Protein AF-A0A7C8A5T4-F1 (afdb_monomer_lite)

Secondary structure (DSSP, 8-state):
-----------PPPPGGG-SS--S-S-HHHHHHH--HHHHGGGS---TTS---HHIIIIITGGGSTTTTSPP-

Foldseek 3Di:
DDDDPDDDDDDDDDDQVPDPDHDPCDDPVVCVVPDDPVVVVVVAPADPVRDDDPCCRVQVVCCVDPCVVPDDD

Structure (mmCIF, N/CA/C/O backbone):
data_AF-A0A7C8A5T4-F1
#
_entry.id   AF-A0A7C8A5T4-F1
#
loop_
_atom_site.group_PDB
_atom_site.id
_atom_site.type_symbol
_atom_site.label_atom_id
_atom_site.label_alt_id
_atom_site.label_comp_id
_atom_site.label_asym_id
_atom_site.label_entity_id
_atom_site.label_seq_id
_atom_site.pdbx_PDB_ins_code
_atom_site.Cartn_x
_atom_site.Cartn_y
_atom_site.Cartn_z
_atom_site.occupancy
_atom_site.B_iso_or_equiv
_atom_site.auth_seq_id
_atom_site.auth_comp_id
_atom_site.auth_asym_id
_atom_site.auth_atom_id
_atom_site.pdbx_PDB_model_num
ATOM 1 N N . MET A 1 1 ? -21.913 32.151 7.812 1.00 44.00 1 MET A N 1
ATOM 2 C CA . MET A 1 1 ? -23.103 31.427 7.317 1.00 44.00 1 MET A CA 1
ATOM 3 C C . MET A 1 1 ? -23.028 30.008 7.865 1.00 44.00 1 MET A C 1
ATOM 5 O O . MET A 1 1 ? -22.113 29.289 7.492 1.00 44.00 1 MET A O 1
ATOM 9 N N . LYS A 1 2 ? -23.869 29.646 8.842 1.00 47.84 2 LYS A N 1
ATOM 10 C CA . LYS A 1 2 ? -23.974 28.259 9.329 1.00 47.84 2 LYS A CA 1
ATOM 11 C C . LYS A 1 2 ? -24.851 27.520 8.320 1.00 47.84 2 LYS A C 1
ATOM 13 O O . LYS A 1 2 ? -26.007 27.891 8.180 1.00 47.84 2 LYS A O 1
ATOM 18 N N . GLY A 1 3 ? -24.276 26.580 7.574 1.00 55.88 3 GLY A N 1
ATOM 19 C CA . GLY A 1 3 ? -25.043 25.724 6.671 1.00 55.88 3 GLY A CA 1
ATOM 20 C C . GLY A 1 3 ? -25.998 24.849 7.476 1.00 55.88 3 GLY A C 1
ATOM 21 O O . GLY A 1 3 ? -25.599 24.295 8.505 1.00 55.88 3 GLY A O 1
ATOM 22 N N . ASP A 1 4 ? -27.246 24.768 7.028 1.00 66.00 4 ASP A N 1
ATOM 23 C CA . ASP A 1 4 ? -28.250 23.878 7.596 1.00 66.00 4 ASP A CA 1
ATOM 24 C C . ASP A 1 4 ? -27.719 22.439 7.583 1.00 66.00 4 ASP A C 1
ATOM 26 O O . ASP A 1 4 ? -27.279 21.920 6.554 1.00 66.00 4 ASP A O 1
ATOM 30 N N . LYS A 1 5 ? -27.701 21.794 8.754 1.00 69.25 5 LYS A N 1
ATOM 31 C CA . LYS A 1 5 ? -27.352 20.375 8.861 1.00 69.25 5 LYS A CA 1
ATOM 32 C C . LYS A 1 5 ? -28.466 19.579 8.188 1.00 69.25 5 LYS A C 1
ATOM 34 O O . LYS A 1 5 ? -29.563 19.504 8.731 1.00 69.25 5 LYS A O 1
ATOM 39 N N . MET A 1 6 ? -28.179 18.975 7.036 1.00 72.31 6 MET A N 1
ATOM 40 C CA . MET A 1 6 ? -29.081 17.981 6.460 1.00 72.31 6 MET A CA 1
ATOM 41 C C . MET A 1 6 ? -29.193 16.795 7.420 1.00 72.31 6 MET A C 1
ATOM 43 O O . MET A 1 6 ? -28.192 16.165 7.765 1.00 72.31 6 MET A O 1
ATOM 47 N N . GLU A 1 7 ? -30.413 16.528 7.871 1.00 80.56 7 GLU A N 1
ATOM 48 C CA . GLU A 1 7 ? -30.732 15.395 8.726 1.00 80.56 7 GLU A CA 1
ATOM 49 C C . GLU A 1 7 ? -30.729 14.128 7.862 1.00 80.56 7 GLU A C 1
ATOM 51 O O . GLU A 1 7 ? -31.546 13.973 6.955 1.00 80.56 7 GLU A O 1
ATOM 56 N N . TYR A 1 8 ? -29.763 13.238 8.087 1.00 83.75 8 TYR A N 1
ATOM 57 C CA . TYR A 1 8 ? -29.711 11.932 7.436 1.00 83.75 8 TYR A CA 1
ATOM 58 C C . TYR A 1 8 ? -29.602 10.839 8.490 1.00 83.75 8 TYR A C 1
ATOM 60 O O . TYR A 1 8 ? -28.953 11.018 9.520 1.00 83.75 8 TYR A O 1
ATOM 68 N N . ASN A 1 9 ? -30.212 9.689 8.208 1.00 86.44 9 ASN A N 1
ATOM 69 C CA . ASN A 1 9 ? -30.089 8.497 9.039 1.00 86.44 9 ASN A CA 1
ATOM 70 C C . ASN A 1 9 ? -28.745 7.813 8.743 1.00 86.44 9 ASN A C 1
ATOM 72 O O . ASN A 1 9 ? -28.577 7.285 7.640 1.00 86.44 9 ASN A O 1
ATOM 76 N N . PRO A 1 10 ? -27.773 7.801 9.674 1.00 86.94 10 PRO A N 1
ATOM 77 C CA . PRO A 1 10 ? -26.476 7.188 9.420 1.00 86.94 10 PRO A CA 1
ATOM 78 C C . PRO A 1 10 ? -26.613 5.669 9.302 1.00 86.94 10 PRO A C 1
ATOM 80 O O . PRO A 1 10 ? -27.247 5.030 10.146 1.00 86.94 10 PRO A O 1
ATOM 83 N N . ILE A 1 11 ? -25.971 5.076 8.294 1.00 86.75 11 ILE A N 1
ATOM 84 C CA . ILE A 1 11 ? -25.816 3.621 8.221 1.00 86.75 11 ILE A CA 1
ATOM 85 C C . ILE A 1 11 ? -24.852 3.212 9.336 1.00 86.75 11 ILE A C 1
ATOM 87 O O . ILE A 1 11 ? -23.655 3.498 9.274 1.00 86.75 11 ILE A O 1
ATOM 91 N N . LYS A 1 12 ? -25.381 2.553 10.367 1.00 85.81 12 LYS A N 1
ATOM 92 C CA . LYS A 1 12 ? -24.571 1.989 11.448 1.00 85.81 12 LYS 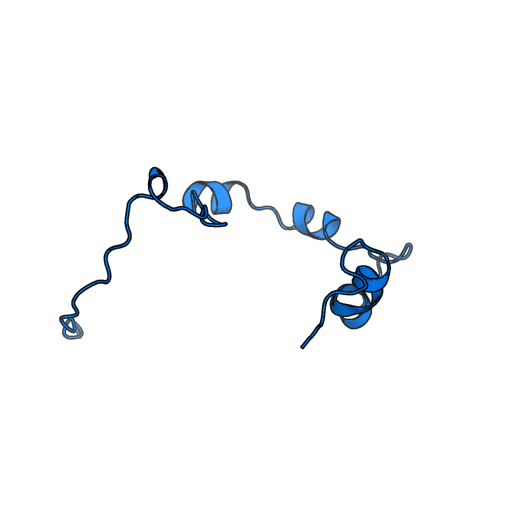A CA 1
ATOM 93 C C . LYS A 1 12 ? -23.957 0.678 10.971 1.00 85.81 12 LYS A C 1
ATOM 95 O O . LYS A 1 12 ? -24.665 -0.183 10.456 1.00 85.81 12 LYS A O 1
ATOM 100 N N . LYS A 1 13 ? -22.643 0.547 11.128 1.00 84.44 13 LYS A N 1
ATOM 101 C CA . LYS A 1 13 ? -21.928 -0.711 10.905 1.00 84.44 13 LYS A CA 1
ATOM 102 C C . LYS A 1 13 ? -21.816 -1.452 12.233 1.00 84.44 13 LYS A C 1
ATOM 104 O O . LYS A 1 13 ? -21.728 -0.817 13.281 1.00 84.44 13 LYS A O 1
ATOM 109 N N . GLU A 1 14 ? -21.837 -2.777 12.166 1.00 88.88 14 GLU A N 1
ATOM 110 C CA . GLU A 1 14 ? -21.526 -3.619 13.320 1.00 88.88 14 GLU A CA 1
ATOM 111 C C . GLU A 1 14 ? -20.078 -3.405 13.773 1.00 88.88 14 GLU A C 1
ATOM 113 O O . GLU A 1 14 ? -19.226 -2.965 12.996 1.00 88.88 14 GLU A O 1
ATOM 118 N N . GLU A 1 15 ? -19.810 -3.752 15.030 1.00 91.12 15 GLU A N 1
ATOM 119 C CA . GLU A 1 15 ? -18.457 -3.783 15.584 1.00 91.12 15 GLU A CA 1
ATOM 120 C C . GLU A 1 15 ? -17.522 -4.608 14.698 1.00 91.12 15 GLU A C 1
ATOM 122 O O . GLU A 1 15 ? -17.896 -5.681 14.216 1.00 91.12 15 GLU A O 1
ATOM 127 N N . VAL A 1 16 ? -16.280 -4.145 14.534 1.00 91.19 16 VAL A N 1
ATOM 128 C CA . VAL A 1 16 ? -15.273 -4.807 13.684 1.00 91.19 16 VAL A CA 1
ATOM 129 C C . VAL A 1 16 ? -15.091 -6.278 14.075 1.00 91.19 16 VAL A C 1
ATOM 131 O O . VAL A 1 16 ? -14.990 -7.141 13.209 1.00 91.19 16 VAL A O 1
ATOM 134 N N . SER A 1 17 ? -15.151 -6.586 15.375 1.00 92.19 17 SER A N 1
ATOM 135 C CA . SER A 1 17 ? -15.044 -7.948 15.919 1.00 92.19 17 SER A CA 1
ATOM 136 C C . SER A 1 17 ? -16.165 -8.901 15.488 1.00 92.19 17 SER A C 1
ATOM 138 O O . SER A 1 17 ? -16.022 -10.114 15.628 1.00 92.19 17 SER A O 1
ATOM 140 N N . LYS A 1 18 ? -17.279 -8.370 14.978 1.00 94.06 18 LYS A N 1
ATOM 141 C CA . LYS A 1 18 ? -18.427 -9.137 14.478 1.00 94.06 18 LYS A CA 1
ATOM 142 C C . LYS A 1 18 ? -18.452 -9.234 12.952 1.00 94.06 18 LYS A C 1
ATOM 144 O O . LYS A 1 18 ? -19.347 -9.878 12.405 1.00 94.06 18 LYS A O 1
ATOM 149 N N . MET A 1 19 ? -17.519 -8.587 12.253 1.00 92.38 19 MET A N 1
ATOM 150 C CA . MET A 1 19 ? -17.451 -8.637 10.795 1.00 92.38 19 MET A CA 1
ATOM 151 C C . MET A 1 19 ? -16.835 -9.962 10.337 1.00 92.38 19 MET A C 1
ATOM 153 O O . MET A 1 19 ? -15.817 -10.402 10.861 1.00 92.38 19 MET A O 1
ATOM 157 N N . SER A 1 20 ? -17.432 -10.590 9.322 1.00 93.81 20 SER A N 1
ATOM 158 C CA . SER A 1 20 ? -16.878 -11.805 8.705 1.00 93.81 20 SER A CA 1
ATOM 159 C C . SER A 1 20 ? -15.588 -11.541 7.924 1.00 93.81 20 SER A C 1
ATOM 161 O O . SER A 1 20 ? -14.775 -12.445 7.750 1.00 93.81 20 SER A O 1
ATOM 163 N N . VAL A 1 21 ? -15.405 -10.305 7.455 1.00 93.56 21 VAL A N 1
ATOM 164 C CA . VAL A 1 21 ? -14.203 -9.830 6.771 1.00 93.56 21 VAL A CA 1
ATOM 165 C C . VAL A 1 21 ? -13.699 -8.603 7.511 1.00 93.56 21 VAL A C 1
ATOM 167 O O . VAL A 1 21 ? -14.433 -7.629 7.682 1.00 93.56 21 VAL A O 1
ATOM 170 N N . MET A 1 22 ? -12.442 -8.659 7.940 1.00 93.94 22 MET A N 1
ATOM 171 C CA . MET A 1 22 ? -11.799 -7.540 8.614 1.00 93.94 22 MET A CA 1
ATOM 172 C C . MET A 1 22 ? -11.598 -6.372 7.639 1.00 93.94 22 MET A C 1
ATOM 174 O O . MET A 1 22 ? -11.197 -6.595 6.494 1.00 93.94 22 MET A O 1
ATOM 178 N N . PRO A 1 23 ? -11.839 -5.123 8.067 1.00 92.38 23 PRO A N 1
ATOM 179 C CA . PRO A 1 23 ? -11.444 -3.955 7.295 1.00 92.38 23 PRO A CA 1
ATOM 180 C C . PRO A 1 23 ? -9.928 -3.924 7.073 1.00 92.38 23 PRO A C 1
ATOM 182 O O . PRO A 1 23 ? -9.156 -4.261 7.967 1.00 92.38 23 PRO A O 1
ATOM 185 N N . ASN A 1 24 ? -9.500 -3.438 5.908 1.00 94.50 24 ASN A N 1
ATOM 186 C CA . ASN A 1 24 ? -8.074 -3.240 5.615 1.00 94.50 24 ASN A CA 1
ATOM 187 C C . ASN A 1 24 ? -7.446 -2.101 6.441 1.00 94.50 24 ASN A C 1
ATOM 189 O O . ASN A 1 24 ? -6.229 -2.027 6.558 1.00 94.50 24 ASN A O 1
ATOM 193 N N . LEU A 1 25 ? -8.273 -1.208 6.996 1.00 93.44 25 LEU A N 1
ATOM 194 C CA . LEU A 1 25 ? -7.864 -0.085 7.834 1.00 93.44 25 LEU A CA 1
ATOM 195 C C . LEU A 1 25 ? -8.571 -0.200 9.186 1.00 93.44 25 LEU A C 1
ATOM 197 O O . LEU A 1 25 ? -9.780 0.015 9.270 1.00 93.44 25 LEU A O 1
ATOM 201 N N . LEU A 1 26 ? -7.816 -0.581 10.215 1.00 92.75 26 LEU A N 1
ATOM 202 C CA . LEU A 1 26 ? -8.345 -0.867 11.554 1.00 92.75 26 LEU A CA 1
ATOM 203 C C . LEU A 1 26 ? -8.197 0.310 12.516 1.00 92.75 26 LEU A C 1
ATOM 205 O O . LEU A 1 26 ? -9.090 0.556 13.319 1.00 92.75 26 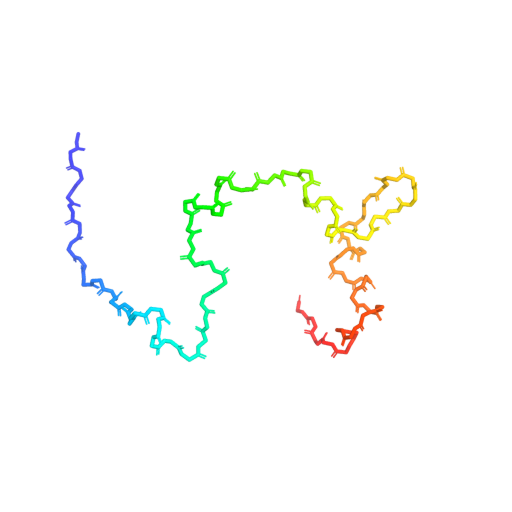LEU A O 1
ATOM 209 N N . ASP A 1 27 ? -7.078 1.021 12.418 1.00 94.56 27 ASP A N 1
ATOM 210 C CA . ASP A 1 27 ? -6.729 2.150 13.273 1.00 94.56 27 ASP A CA 1
ATOM 211 C C . ASP A 1 27 ? -6.165 3.249 12.377 1.00 94.56 27 ASP A C 1
ATOM 213 O O . ASP A 1 27 ? -5.068 3.119 11.824 1.00 94.56 27 ASP A O 1
ATOM 217 N N . TYR A 1 28 ? -6.970 4.281 12.144 1.00 94.31 28 TYR A N 1
ATOM 218 C CA . TYR A 1 28 ? -6.611 5.350 11.224 1.00 94.31 28 TYR A CA 1
ATOM 219 C C . TYR A 1 28 ? -5.485 6.208 11.795 1.00 94.31 28 TYR A C 1
ATOM 221 O O . TYR A 1 28 ? -4.513 6.485 11.093 1.00 94.31 28 TYR A O 1
ATOM 229 N N . GLU A 1 29 ? -5.602 6.587 13.064 1.00 97.50 29 GLU A N 1
ATOM 230 C CA . GLU A 1 29 ? -4.655 7.434 13.777 1.00 97.50 29 GLU A CA 1
ATOM 231 C C . GLU A 1 29 ? -3.268 6.795 13.800 1.00 97.50 29 GLU A C 1
ATOM 233 O O . GLU A 1 29 ? -2.292 7.418 13.380 1.00 97.50 29 GLU A O 1
ATOM 238 N N . LYS A 1 30 ? -3.187 5.520 14.185 1.00 97.62 30 LYS A N 1
ATOM 239 C CA . LYS A 1 30 ? -1.928 4.777 14.182 1.00 97.62 30 LYS A CA 1
ATOM 240 C C . LYS A 1 30 ? -1.365 4.603 12.773 1.00 97.62 30 LYS A C 1
ATOM 242 O O . LYS A 1 30 ? -0.175 4.806 12.558 1.00 97.62 30 LYS A O 1
ATOM 247 N N . THR A 1 31 ? -2.206 4.251 11.795 1.00 96.31 31 THR A N 1
ATOM 248 C CA . THR A 1 31 ? -1.757 4.092 10.398 1.00 96.31 31 THR A CA 1
ATOM 249 C C . THR A 1 31 ? -1.164 5.393 9.860 1.00 96.31 31 THR A C 1
ATOM 251 O O . THR A 1 31 ? -0.150 5.368 9.166 1.00 96.31 31 THR A O 1
ATOM 254 N N . MET A 1 32 ? -1.772 6.533 10.195 1.00 96.94 32 MET A N 1
ATOM 255 C CA . MET A 1 32 ? -1.257 7.852 9.841 1.00 96.94 32 MET A CA 1
ATOM 256 C C . MET A 1 32 ? 0.083 8.141 10.536 1.00 96.94 32 MET A C 1
ATOM 258 O O . MET A 1 32 ? 1.009 8.620 9.883 1.00 96.94 32 MET A O 1
ATOM 262 N N . GLU A 1 33 ? 0.197 7.851 11.833 1.00 98.00 33 GLU A N 1
ATOM 263 C CA . GLU A 1 33 ? 1.418 8.076 12.617 1.00 98.00 33 GLU A CA 1
ATOM 264 C C . GLU A 1 33 ? 2.604 7.236 12.111 1.00 98.00 33 GLU A C 1
ATOM 266 O O . GLU A 1 33 ? 3.730 7.739 11.999 1.00 98.00 33 GLU A O 1
ATOM 271 N N . ASP A 1 34 ? 2.343 5.981 11.746 1.00 96.75 34 ASP A N 1
ATOM 272 C CA . ASP A 1 34 ? 3.350 5.008 11.318 1.00 96.75 34 ASP A CA 1
ATOM 273 C C . ASP A 1 34 ? 3.756 5.166 9.837 1.00 96.75 34 ASP A C 1
ATOM 275 O O . ASP A 1 34 ? 4.804 4.667 9.421 1.00 96.75 34 ASP A O 1
ATOM 279 N N . PHE A 1 35 ? 2.966 5.871 9.019 1.00 95.69 35 PHE A N 1
ATOM 280 C CA . PHE A 1 35 ? 3.189 5.977 7.574 1.00 95.69 35 PHE A CA 1
ATOM 281 C C . PHE A 1 35 ? 4.497 6.700 7.212 1.00 95.69 35 PHE A C 1
ATOM 283 O O . PHE A 1 35 ? 4.770 7.808 7.680 1.00 95.69 35 PHE A O 1
ATOM 290 N N . ARG A 1 36 ? 5.291 6.120 6.303 1.00 96.12 36 ARG A N 1
ATOM 291 C CA . ARG A 1 36 ? 6.527 6.719 5.766 1.00 96.12 36 ARG A CA 1
ATOM 292 C C . ARG A 1 36 ? 6.598 6.527 4.253 1.00 96.12 36 ARG A C 1
ATOM 294 O O . ARG A 1 36 ? 6.402 5.414 3.766 1.00 96.12 36 ARG A O 1
ATOM 301 N N . TRP A 1 37 ? 6.929 7.582 3.508 1.00 92.62 37 TRP A N 1
ATOM 302 C CA . TRP A 1 37 ? 7.055 7.513 2.044 1.00 92.62 37 TRP A CA 1
ATOM 303 C C . TRP A 1 37 ? 8.189 6.586 1.601 1.00 92.62 37 TRP A C 1
ATOM 305 O O . TRP A 1 37 ? 8.075 5.893 0.595 1.00 92.62 37 TRP A O 1
ATOM 315 N N . GLU A 1 38 ? 9.251 6.505 2.393 1.00 92.62 38 GLU A N 1
ATOM 316 C CA . GLU A 1 38 ? 10.404 5.638 2.165 1.00 92.62 38 GLU A CA 1
ATOM 317 C C . GLU A 1 38 ? 10.057 4.149 2.300 1.00 92.62 38 GLU A C 1
ATOM 319 O O . GLU A 1 38 ? 10.797 3.298 1.814 1.00 92.62 38 GLU A O 1
ATOM 324 N N . ALA A 1 39 ? 8.947 3.807 2.963 1.00 92.75 39 ALA A N 1
ATOM 325 C CA . ALA A 1 39 ? 8.463 2.431 3.005 1.00 92.75 39 ALA A CA 1
ATOM 326 C C . ALA A 1 39 ? 7.803 2.028 1.678 1.00 92.75 39 ALA A C 1
ATOM 328 O O . ALA A 1 39 ? 7.953 0.888 1.253 1.00 92.75 39 ALA A O 1
ATOM 329 N N . ILE A 1 40 ? 7.141 2.970 0.998 1.00 90.69 40 ILE A N 1
ATOM 330 C CA . ILE A 1 40 ? 6.399 2.717 -0.244 1.00 90.69 40 ILE A CA 1
ATOM 331 C C . ILE A 1 40 ? 7.324 2.336 -1.402 1.00 90.69 40 ILE A C 1
ATOM 333 O O . ILE A 1 40 ? 6.930 1.554 -2.261 1.00 90.69 40 ILE A O 1
ATOM 337 N N . SER A 1 41 ? 8.570 2.821 -1.425 1.00 88.31 41 SER A N 1
ATOM 338 C CA . SER A 1 41 ? 9.524 2.445 -2.478 1.00 88.31 41 SER A CA 1
ATOM 339 C C . SER A 1 41 ? 9.801 0.939 -2.529 1.00 88.31 41 SER A C 1
ATOM 341 O O . SER A 1 41 ? 10.071 0.420 -3.605 1.00 88.31 41 SER A O 1
ATOM 343 N N . LYS A 1 42 ? 9.673 0.234 -1.395 1.00 89.81 42 LYS A N 1
ATOM 344 C CA . LYS A 1 42 ? 9.877 -1.219 -1.283 1.00 89.81 42 LYS A CA 1
ATOM 345 C C . LYS A 1 42 ? 8.748 -2.048 -1.9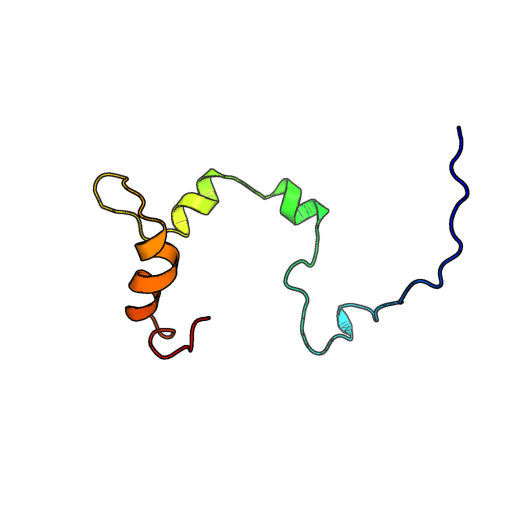01 1.00 89.81 42 LYS A C 1
ATOM 347 O O . LYS A 1 42 ? 8.914 -3.249 -2.067 1.00 89.81 42 LYS A O 1
ATOM 352 N N . GLU A 1 43 ? 7.614 -1.422 -2.206 1.00 91.38 43 GLU A N 1
ATOM 353 C CA . GLU A 1 43 ? 6.433 -2.069 -2.795 1.00 91.38 43 GLU A CA 1
ATOM 354 C C . GLU A 1 43 ? 6.462 -2.077 -4.336 1.00 91.38 43 GLU A C 1
ATOM 356 O O . GLU A 1 43 ? 5.547 -2.592 -4.989 1.00 91.38 43 GLU A O 1
ATOM 361 N N . PHE A 1 44 ? 7.486 -1.463 -4.931 1.00 91.19 44 PHE A N 1
ATOM 362 C CA . PHE A 1 44 ? 7.719 -1.451 -6.371 1.00 91.19 44 PHE A CA 1
ATOM 363 C C . PHE A 1 44 ? 8.833 -2.429 -6.725 1.00 91.19 44 PHE A C 1
ATOM 365 O O . PHE A 1 44 ? 9.797 -2.560 -5.972 1.00 91.19 44 PHE A O 1
ATOM 372 N N . ASP A 1 45 ? 8.718 -3.068 -7.889 1.00 91.38 45 ASP A N 1
ATOM 373 C CA . ASP A 1 45 ? 9.798 -3.917 -8.398 1.00 91.38 45 ASP A CA 1
ATOM 374 C C . ASP A 1 45 ? 11.012 -3.049 -8.771 1.00 91.38 45 ASP A C 1
ATOM 376 O O . ASP A 1 45 ? 12.133 -3.436 -8.455 1.00 91.38 45 ASP A O 1
ATOM 380 N N . GLN A 1 46 ? 10.775 -1.857 -9.348 1.00 83.19 46 GLN A N 1
ATOM 381 C CA . GLN A 1 46 ? 11.791 -0.893 -9.811 1.00 83.19 46 GLN A CA 1
ATOM 382 C C . GLN A 1 46 ? 12.820 -1.503 -10.788 1.00 83.19 46 GLN A C 1
ATOM 384 O O . GLN A 1 46 ? 12.992 -2.714 -10.909 1.00 83.19 46 GLN A O 1
ATOM 389 N N . PHE A 1 47 ? 13.501 -0.660 -11.560 1.00 82.81 47 PHE A N 1
ATOM 390 C CA . PHE A 1 47 ? 14.638 -1.105 -12.373 1.00 82.81 47 PHE A CA 1
ATOM 391 C C . PHE A 1 47 ? 15.957 -0.831 -11.644 1.00 82.81 47 PHE A C 1
ATOM 393 O O . PHE A 1 47 ? 16.029 0.063 -10.801 1.00 82.81 47 PHE A O 1
ATOM 400 N N . ASP A 1 48 ? 17.013 -1.578 -11.984 1.00 83.81 48 ASP A N 1
ATOM 401 C CA . ASP A 1 48 ? 18.332 -1.479 -11.333 1.00 83.81 48 ASP A CA 1
ATOM 402 C C . ASP A 1 48 ? 18.949 -0.065 -11.403 1.00 83.81 48 ASP A C 1
ATOM 404 O O . ASP A 1 48 ? 19.811 0.288 -10.599 1.00 83.81 48 ASP A O 1
ATOM 408 N N . ASP A 1 49 ? 18.507 0.759 -12.356 1.00 88.94 49 ASP A N 1
ATOM 409 C CA . ASP A 1 49 ? 18.918 2.154 -12.536 1.00 88.94 49 ASP A CA 1
ATOM 410 C C . ASP A 1 49 ? 18.073 3.165 -11.732 1.00 88.94 49 ASP A C 1
ATOM 412 O O . ASP A 1 49 ? 18.289 4.375 -11.829 1.00 88.94 49 ASP A O 1
ATOM 416 N N . GLY A 1 50 ? 17.120 2.685 -10.928 1.00 84.12 50 GLY A N 1
ATOM 417 C CA . GLY A 1 50 ? 16.168 3.499 -10.172 1.00 84.12 50 GLY A CA 1
ATOM 418 C C . GLY A 1 50 ? 14.977 3.996 -10.996 1.00 84.12 50 GLY A C 1
ATOM 419 O O . GLY A 1 50 ? 14.184 4.802 -10.502 1.00 84.12 50 GLY A O 1
ATOM 420 N N . GLY A 1 51 ? 14.835 3.548 -12.246 1.00 90.19 51 GLY A N 1
ATOM 421 C CA . GLY A 1 51 ? 13.695 3.862 -13.095 1.00 90.19 51 GLY A CA 1
ATOM 422 C C . GLY A 1 51 ? 12.394 3.220 -12.606 1.00 90.19 51 GLY A C 1
ATOM 423 O O . GLY A 1 51 ? 12.383 2.132 -12.028 1.00 90.19 51 GLY A O 1
ATOM 424 N N . LEU A 1 52 ? 11.271 3.880 -12.900 1.00 92.19 52 LEU A N 1
ATOM 425 C CA . LEU A 1 52 ? 9.927 3.359 -12.660 1.00 92.19 52 LEU A CA 1
ATOM 426 C C . LEU A 1 52 ? 9.104 3.455 -13.943 1.00 92.19 52 LEU A C 1
ATOM 428 O O . LEU A 1 52 ? 9.051 4.507 -14.583 1.00 92.19 52 LEU A O 1
ATOM 432 N N . ASN A 1 53 ? 8.419 2.372 -14.302 1.00 94.81 53 ASN A N 1
ATOM 433 C CA . ASN A 1 53 ? 7.461 2.369 -15.398 1.00 94.81 53 ASN A CA 1
ATOM 434 C C . ASN A 1 53 ? 6.081 1.978 -14.868 1.00 94.81 53 ASN A C 1
ATOM 436 O O . ASN A 1 53 ? 5.878 0.870 -14.384 1.00 94.81 53 ASN A O 1
ATOM 440 N N . ILE A 1 54 ? 5.123 2.896 -14.989 1.00 94.62 54 ILE A N 1
ATOM 441 C CA . ILE A 1 54 ? 3.773 2.722 -14.442 1.00 94.62 54 ILE A CA 1
ATOM 442 C C . ILE A 1 54 ? 3.054 1.522 -15.078 1.00 94.62 54 ILE A C 1
ATOM 444 O O . ILE A 1 54 ? 2.384 0.778 -14.369 1.00 94.62 54 ILE A O 1
ATOM 448 N N . ALA A 1 55 ? 3.195 1.306 -16.390 1.00 94.94 55 ALA A N 1
ATOM 449 C CA . ALA A 1 55 ? 2.547 0.180 -17.064 1.00 94.94 55 ALA A CA 1
ATOM 450 C C . ALA A 1 55 ? 3.119 -1.159 -16.579 1.00 94.94 55 ALA A C 1
ATOM 452 O O . ALA A 1 55 ? 2.354 -2.055 -16.229 1.00 94.94 55 ALA A O 1
ATOM 453 N N . TYR A 1 56 ? 4.447 -1.244 -16.453 1.00 95.31 56 TYR A N 1
ATOM 454 C CA . TYR A 1 56 ? 5.117 -2.428 -15.920 1.00 95.31 56 TYR A CA 1
ATOM 455 C C . TYR A 1 56 ? 4.660 -2.749 -14.489 1.00 95.31 56 TYR A C 1
ATOM 457 O O . TYR A 1 56 ? 4.308 -3.888 -14.187 1.00 95.31 56 TYR A O 1
ATOM 465 N N . GLU A 1 57 ? 4.608 -1.741 -13.615 1.00 95.06 57 GLU A N 1
ATOM 466 C CA . GLU A 1 57 ? 4.196 -1.927 -12.220 1.00 95.06 57 GLU A CA 1
ATOM 467 C C . GLU A 1 57 ? 2.701 -2.259 -12.075 1.00 95.06 57 GLU A C 1
ATOM 469 O O . GLU A 1 57 ? 2.300 -2.899 -11.111 1.00 95.06 57 GLU A O 1
ATOM 474 N N . ILE A 1 58 ? 1.837 -1.849 -13.002 1.00 94.12 58 ILE A N 1
ATOM 475 C CA . ILE A 1 58 ? 0.392 -2.117 -12.887 1.00 94.12 58 ILE A CA 1
ATOM 476 C C . ILE A 1 58 ? -0.020 -3.401 -13.621 1.00 94.12 58 ILE A C 1
ATOM 478 O O . ILE A 1 58 ? -1.048 -3.985 -13.280 1.00 94.12 58 ILE A O 1
ATOM 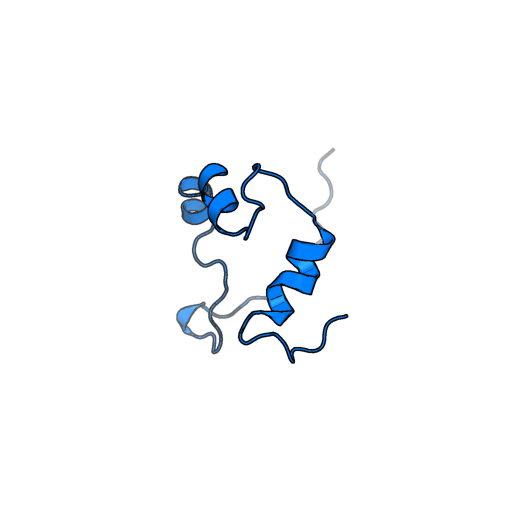482 N N . ILE A 1 59 ? 0.759 -3.870 -14.602 1.00 93.06 59 ILE A N 1
ATOM 483 C CA . ILE A 1 59 ? 0.402 -5.019 -15.449 1.00 93.06 59 ILE A CA 1
ATOM 484 C C . ILE A 1 59 ? 1.517 -6.067 -15.449 1.00 93.06 59 ILE A C 1
ATOM 486 O O . ILE A 1 59 ? 1.351 -7.145 -14.874 1.00 93.06 59 ILE A O 1
ATOM 490 N N . ASP A 1 60 ? 2.651 -5.772 -16.082 1.00 94.81 60 ASP A N 1
ATOM 491 C CA . ASP A 1 60 ? 3.678 -6.763 -16.416 1.00 94.81 60 ASP A CA 1
ATOM 492 C C . ASP A 1 60 ? 4.263 -7.466 -15.187 1.00 94.81 60 ASP A C 1
ATOM 494 O O . ASP A 1 60 ? 4.491 -8.680 -15.222 1.00 94.81 60 ASP A O 1
ATOM 498 N N . ARG A 1 61 ? 4.462 -6.747 -14.072 1.00 94.56 61 ARG A N 1
ATOM 499 C CA . ARG A 1 61 ? 4.963 -7.359 -12.833 1.00 94.56 61 ARG A CA 1
ATOM 500 C C . ARG A 1 61 ? 4.031 -8.462 -12.336 1.00 94.56 61 ARG A C 1
ATOM 502 O O . ARG A 1 61 ? 4.490 -9.503 -11.874 1.00 94.56 61 ARG A O 1
ATOM 509 N N . HIS A 1 62 ? 2.715 -8.299 -12.497 1.00 95.50 62 HIS A N 1
ATOM 510 C CA . HIS A 1 62 ? 1.740 -9.261 -11.988 1.00 95.50 62 HIS A CA 1
ATOM 511 C C . HIS A 1 62 ? 1.755 -10.578 -12.765 1.00 95.50 62 HIS A C 1
ATOM 513 O O . HIS A 1 62 ? 1.519 -11.625 -12.156 1.00 95.50 62 HIS A O 1
ATOM 519 N N . ALA A 1 63 ? 2.149 -10.562 -14.045 1.00 95.31 63 ALA A N 1
ATOM 520 C CA . ALA A 1 63 ? 2.355 -11.770 -14.848 1.00 95.31 63 ALA A CA 1
ATOM 521 C C . ALA A 1 63 ? 3.476 -12.679 -14.301 1.00 95.31 63 ALA A C 1
ATOM 523 O O . ALA A 1 63 ? 3.513 -13.872 -14.605 1.00 95.31 63 ALA A O 1
ATOM 524 N N . LYS A 1 64 ? 4.370 -12.140 -13.460 1.00 94.50 64 LYS A N 1
ATOM 525 C CA . LYS A 1 64 ? 5.463 -12.875 -12.799 1.00 9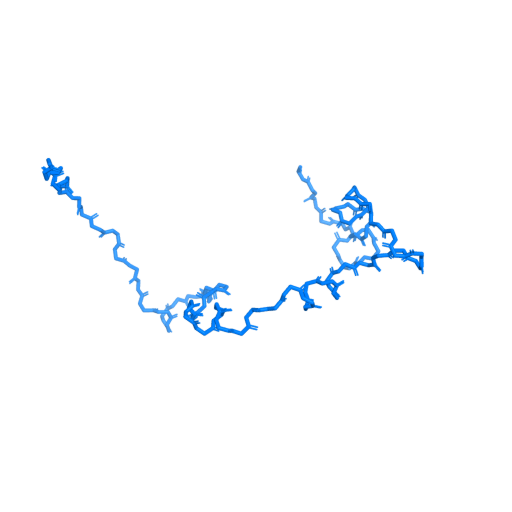4.50 64 LYS A CA 1
ATOM 526 C C . LYS A 1 64 ? 5.093 -13.399 -11.406 1.00 94.50 64 LYS A C 1
ATOM 528 O O . LYS A 1 64 ? 5.923 -14.017 -10.745 1.00 94.50 64 LYS A O 1
ATOM 533 N N . THR A 1 65 ? 3.863 -13.165 -10.948 1.00 94.00 65 THR A N 1
ATOM 534 C CA . THR A 1 65 ? 3.394 -13.546 -9.605 1.00 94.00 65 THR A CA 1
ATOM 535 C C . THR A 1 65 ? 2.324 -14.639 -9.670 1.00 94.00 65 THR A C 1
ATOM 537 O O . THR A 1 65 ? 1.905 -15.075 -10.742 1.00 94.00 65 THR A O 1
ATOM 540 N N . SER A 1 66 ? 1.811 -15.055 -8.512 1.00 96.19 66 SER A N 1
ATOM 541 C CA . SER A 1 66 ? 0.621 -15.914 -8.425 1.00 96.19 66 SER A CA 1
ATOM 542 C C . SER A 1 66 ? -0.642 -15.279 -9.025 1.00 96.19 66 SER A C 1
ATOM 544 O O . SER A 1 66 ? -1.616 -15.985 -9.269 1.00 96.19 66 SER A O 1
ATOM 546 N N . LEU A 1 67 ? -0.632 -13.968 -9.291 1.00 95.56 67 LEU A N 1
ATOM 547 C CA . LEU A 1 67 ? -1.739 -13.239 -9.907 1.00 95.56 67 LEU A CA 1
ATOM 548 C C . LEU A 1 67 ? -1.710 -13.259 -11.440 1.00 95.56 67 LEU A C 1
ATOM 550 O O . LEU A 1 67 ? -2.557 -12.614 -12.047 1.00 95.56 67 LEU A O 1
ATOM 554 N N . LYS A 1 68 ? -0.780 -13.982 -12.076 1.00 96.56 68 LYS A N 1
ATOM 555 C CA . LYS A 1 68 ? -0.610 -13.974 -13.539 1.00 96.56 68 LYS A CA 1
ATOM 556 C C . LYS A 1 68 ? -1.883 -14.289 -14.340 1.00 96.56 68 LYS A C 1
ATOM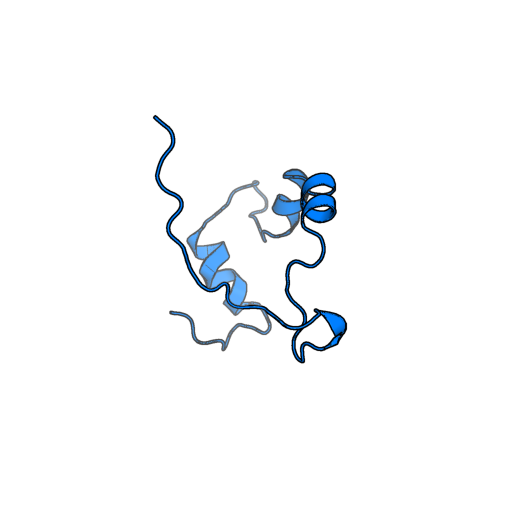 558 O O . LYS A 1 68 ? -2.049 -13.770 -15.435 1.00 96.56 68 LYS A O 1
ATOM 563 N N . ASP A 1 69 ? -2.773 -15.109 -13.778 1.00 97.12 69 ASP A N 1
ATOM 564 C CA . ASP A 1 69 ? -4.025 -15.544 -14.412 1.00 97.12 69 ASP A CA 1
ATOM 565 C C . ASP A 1 69 ? -5.245 -14.744 -13.906 1.00 97.12 69 ASP A C 1
ATOM 567 O O . ASP A 1 69 ? -6.393 -15.052 -14.231 1.00 97.12 69 ASP A O 1
ATOM 571 N N . LYS A 1 70 ? -5.023 -13.716 -13.075 1.00 96.94 70 LYS A N 1
ATOM 572 C CA . LYS A 1 70 ? -6.087 -12.844 -12.577 1.00 96.94 70 LYS A CA 1
ATOM 573 C C . LYS A 1 70 ? -6.571 -11.947 -13.714 1.00 96.94 70 LYS A C 1
ATOM 575 O O . LYS A 1 70 ? -5.803 -11.161 -14.258 1.00 96.94 70 LYS A O 1
ATOM 580 N N . VAL A 1 71 ? -7.867 -12.021 -14.019 1.00 96.44 71 VAL A N 1
ATOM 581 C CA . VAL A 1 71 ? -8.511 -11.121 -14.986 1.00 96.44 71 VAL A CA 1
ATOM 582 C C . VAL A 1 71 ? -8.346 -9.670 -14.521 1.00 96.44 71 VAL A C 1
ATOM 584 O O . VAL A 1 71 ? -8.787 -9.311 -13.426 1.00 96.44 71 VAL A O 1
ATOM 587 N N . ALA A 1 72 ? -7.697 -8.862 -15.356 1.00 92.94 72 ALA A N 1
ATOM 588 C CA . ALA A 1 72 ? -7.588 -7.413 -15.208 1.00 92.94 72 ALA A CA 1
ATOM 589 C C . ALA A 1 72 ? -8.744 -6.699 -15.942 1.00 92.94 72 ALA A C 1
ATOM 591 O O . ALA A 1 72 ? -9.406 -7.310 -16.785 1.00 92.94 72 ALA A O 1
ATOM 592 N N . LEU A 1 73 ? -8.988 -5.425 -15.611 1.00 86.25 73 LEU A N 1
ATOM 593 C CA . LEU A 1 73 ? -10.019 -4.557 -16.202 1.00 86.25 73 LEU A CA 1
ATOM 594 C C . LEU A 1 73 ? -9.408 -3.242 -16.685 1.00 86.25 73 LEU A C 1
ATOM 596 O O . LEU A 1 73 ? -8.515 -2.735 -15.969 1.00 86.25 73 LEU A O 1
#

pLDDT: mean 89.49, std 10.39, range [44.0, 98.0]

Radius of gyration: 20.21 Å; chains: 1; bounding box: 50×47×33 Å

Sequence (73 aa):
MKGDKMEYNPIKKEEVSKMSVMPNLLDYEKTMEDFRWEAISKEFDQFDDGGLNIAYEIIDRHAKTSLKDKVAL